Protein AF-A0A7W7C954-F1 (afdb_monomer)

Nearest PDB structures (foldseek):
  7xzi-assembly1_D  TM=7.351E-01  e=1.188E+00  Chlamydomonas reinhardtii

Solvent-accessible surface area (backbone atoms only — not comparable to full-atom values): 5511 Å² total; per-residue (Å²): 137,67,71,63,46,58,54,52,45,53,52,51,50,53,51,47,50,44,52,49,50,51,51,53,50,52,50,49,44,69,76,39,72,85,69,72,76,57,71,72,54,34,55,52,50,50,52,44,46,65,68,44,46,62,62,50,54,57,47,40,75,78,40,70,73,56,66,60,86,89,48,81,57,58,46,44,57,57,51,49,52,51,53,52,52,50,52,52,70,69,52,72,83,125

Organism: NCBI:txid43355

Radius of gyration: 15.24 Å; Cα contacts (8 Å, |Δi|>4): 54; chains: 1; bounding box: 38×26×42 Å

Structure (mmCIF, N/CA/C/O backbone):
data_AF-A0A7W7C954-F1
#
_entry.id   AF-A0A7W7C954-F1
#
loop_
_atom_site.group_PDB
_atom_site.id
_atom_site.type_symbol
_atom_site.label_atom_id
_atom_site.label_alt_id
_atom_site.label_comp_id
_atom_site.label_asym_id
_atom_site.label_entity_id
_atom_site.label_seq_id
_atom_site.pdbx_PDB_ins_code
_atom_site.Cartn_x
_atom_site.Cartn_y
_atom_site.Cartn_z
_atom_site.occupancy
_atom_site.B_iso_or_equiv
_atom_site.auth_seq_id
_atom_site.auth_comp_id
_atom_site.auth_asym_id
_atom_site.auth_atom_id
_atom_site.pdbx_PDB_model_num
ATOM 1 N N . MET A 1 1 ? 21.436 -5.266 -22.829 1.00 54.84 1 MET A N 1
ATOM 2 C CA . MET A 1 1 ? 20.022 -5.616 -23.045 1.00 54.84 1 MET A CA 1
ATOM 3 C C . MET A 1 1 ? 19.171 -4.868 -22.023 1.00 54.84 1 MET A C 1
ATOM 5 O O . MET A 1 1 ? 19.148 -5.198 -20.854 1.00 54.84 1 MET A O 1
ATOM 9 N N . LEU A 1 2 ? 18.671 -3.725 -22.504 1.00 64.50 2 LEU A N 1
ATOM 10 C CA . LEU A 1 2 ? 17.625 -2.800 -22.043 1.00 64.50 2 LEU A CA 1
ATOM 11 C C . LEU A 1 2 ? 17.307 -2.707 -20.522 1.00 64.50 2 LEU A C 1
ATOM 13 O O . LEU A 1 2 ? 16.432 -3.431 -20.054 1.00 64.50 2 LEU A O 1
ATOM 17 N N . PRO A 1 3 ? 17.884 -1.737 -19.772 1.00 78.88 3 PRO A N 1
ATOM 18 C CA . PRO A 1 3 ? 17.583 -1.466 -18.345 1.00 78.88 3 PRO A CA 1
ATOM 19 C C . PRO A 1 3 ? 16.093 -1.279 -17.997 1.00 78.88 3 PRO A C 1
ATOM 21 O O . PRO A 1 3 ? 15.709 -1.354 -16.833 1.00 78.88 3 PRO A O 1
ATOM 24 N N . VAL A 1 4 ? 15.243 -1.066 -19.001 1.00 84.88 4 VAL A N 1
ATOM 25 C CA . VAL A 1 4 ? 13.787 -0.942 -18.871 1.00 84.88 4 VAL A CA 1
ATOM 26 C C . VAL A 1 4 ? 13.156 -2.169 -18.203 1.00 84.88 4 VAL A C 1
ATOM 28 O O . VAL A 1 4 ? 12.300 -2.010 -17.336 1.00 84.88 4 VAL A O 1
ATOM 31 N N . TRP A 1 5 ? 13.592 -3.384 -18.549 1.00 83.12 5 TRP A N 1
ATOM 32 C CA . TRP A 1 5 ? 13.020 -4.616 -17.988 1.00 83.12 5 TRP A CA 1
ATOM 33 C C . TRP A 1 5 ? 13.338 -4.787 -16.503 1.00 83.12 5 TRP A C 1
ATOM 35 O O . TRP A 1 5 ? 12.479 -5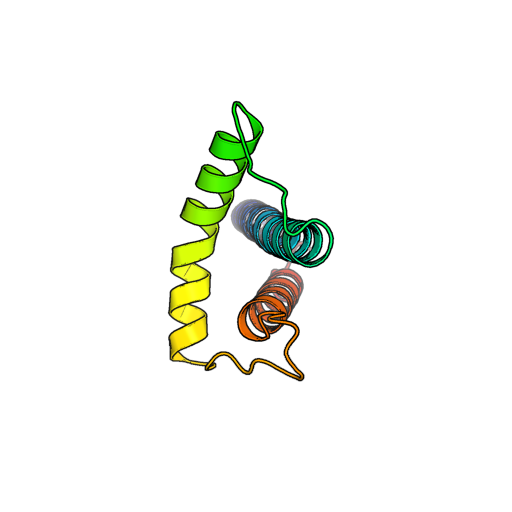.197 -15.725 1.00 83.12 5 TRP A O 1
ATOM 45 N N . VAL A 1 6 ? 14.544 -4.384 -16.098 1.00 85.19 6 VAL A N 1
ATOM 46 C CA . VAL A 1 6 ? 14.972 -4.384 -14.695 1.00 85.19 6 VAL A CA 1
ATOM 47 C C . VAL A 1 6 ? 14.111 -3.419 -13.881 1.00 85.19 6 VAL A C 1
ATOM 49 O O . VAL A 1 6 ? 13.586 -3.788 -12.832 1.00 85.19 6 VAL A O 1
ATOM 52 N N . ILE A 1 7 ? 13.903 -2.202 -14.391 1.00 88.44 7 ILE A N 1
ATOM 53 C CA . ILE A 1 7 ? 13.052 -1.199 -13.736 1.00 88.44 7 ILE A CA 1
ATOM 54 C C . ILE A 1 7 ? 11.610 -1.710 -13.623 1.00 88.44 7 ILE A C 1
ATOM 56 O O . ILE A 1 7 ? 11.017 -1.635 -12.547 1.00 88.44 7 ILE A O 1
ATOM 60 N N . ALA A 1 8 ? 11.055 -2.271 -14.701 1.00 88.12 8 ALA A N 1
ATOM 61 C CA . ALA A 1 8 ? 9.702 -2.822 -14.706 1.00 88.12 8 ALA A CA 1
ATOM 62 C C . ALA A 1 8 ? 9.532 -3.948 -13.673 1.00 88.12 8 ALA A C 1
ATOM 64 O O . ALA A 1 8 ? 8.548 -3.958 -12.933 1.00 88.12 8 ALA A O 1
ATOM 65 N N . TYR A 1 9 ? 10.508 -4.854 -13.570 1.00 88.69 9 TYR A N 1
ATOM 66 C CA . TYR A 1 9 ? 10.487 -5.918 -12.572 1.00 88.69 9 TYR A CA 1
ATOM 67 C C . TYR A 1 9 ? 10.490 -5.367 -11.143 1.00 88.69 9 TYR A C 1
ATOM 69 O O . TYR A 1 9 ? 9.646 -5.760 -10.340 1.00 88.69 9 TYR A O 1
ATOM 77 N N . TYR A 1 10 ? 11.382 -4.425 -10.819 1.00 89.75 10 TYR A N 1
ATOM 78 C CA . TYR A 1 10 ? 11.437 -3.850 -9.472 1.00 89.75 10 TYR A CA 1
ATOM 79 C C . TYR A 1 10 ? 10.174 -3.064 -9.108 1.00 89.75 10 TYR A C 1
ATOM 81 O O . TYR A 1 10 ? 9.751 -3.106 -7.953 1.00 89.75 10 TYR A O 1
ATOM 89 N N . LEU A 1 11 ? 9.533 -2.401 -10.075 1.00 90.25 11 LEU A N 1
ATOM 90 C CA . LEU A 1 11 ? 8.238 -1.752 -9.861 1.00 90.25 11 LEU A CA 1
ATOM 91 C C . LEU A 1 11 ? 7.138 -2.772 -9.543 1.00 90.25 11 LEU A C 1
ATOM 93 O O . LEU A 1 11 ? 6.396 -2.590 -8.578 1.00 90.25 11 LEU A O 1
ATOM 97 N N . LEU A 1 12 ? 7.054 -3.864 -10.309 1.00 88.56 12 LEU A N 1
ATOM 98 C CA . LEU A 1 12 ? 6.101 -4.945 -10.042 1.00 88.56 12 LEU A CA 1
ATOM 99 C C . LEU A 1 12 ? 6.377 -5.627 -8.697 1.00 88.56 12 LEU A C 1
ATOM 101 O O . LEU A 1 12 ? 5.439 -5.935 -7.965 1.00 88.56 12 LEU A O 1
ATOM 105 N N . PHE A 1 13 ? 7.648 -5.817 -8.346 1.00 89.38 13 PHE A N 1
ATOM 106 C CA . PHE A 1 13 ? 8.063 -6.389 -7.071 1.00 89.38 13 PHE A CA 1
ATOM 107 C C . PHE A 1 13 ? 7.680 -5.492 -5.889 1.00 89.38 13 PHE A C 1
ATOM 109 O O . PHE A 1 13 ? 7.078 -5.964 -4.925 1.00 89.38 13 PHE A O 1
ATOM 116 N N . ALA A 1 14 ? 7.956 -4.187 -5.977 1.00 91.94 14 ALA A N 1
ATOM 117 C CA . ALA A 1 14 ? 7.538 -3.220 -4.966 1.00 91.94 14 ALA A CA 1
ATOM 118 C C . ALA A 1 14 ? 6.009 -3.199 -4.816 1.00 91.94 14 ALA A C 1
ATOM 120 O O . ALA A 1 14 ? 5.488 -3.219 -3.701 1.00 91.94 14 ALA A O 1
ATOM 121 N N . PHE A 1 15 ? 5.278 -3.238 -5.931 1.00 88.50 15 PHE A N 1
ATOM 122 C CA . PHE A 1 15 ? 3.822 -3.310 -5.912 1.00 88.50 15 PHE A CA 1
ATOM 123 C C . PHE A 1 15 ? 3.303 -4.606 -5.266 1.00 88.50 15 PHE A C 1
ATOM 125 O O . PHE A 1 15 ? 2.381 -4.573 -4.450 1.00 88.50 15 PHE A O 1
ATOM 132 N N . TRP A 1 16 ? 3.930 -5.745 -5.556 1.00 90.06 16 TRP A N 1
ATOM 133 C CA . TRP A 1 16 ? 3.600 -7.028 -4.938 1.00 90.06 16 TRP A CA 1
ATOM 134 C C . TRP A 1 16 ? 3.862 -7.045 -3.428 1.00 90.06 16 TRP A C 1
ATOM 136 O O . TRP A 1 16 ? 3.049 -7.581 -2.671 1.00 90.06 16 TRP A O 1
ATOM 146 N N . LEU A 1 17 ? 4.937 -6.397 -2.966 1.00 91.50 17 LEU A N 1
ATOM 147 C CA . LEU A 1 17 ? 5.193 -6.202 -1.537 1.00 91.50 17 LEU A CA 1
ATOM 148 C C . LEU A 1 17 ? 4.091 -5.372 -0.870 1.00 91.50 17 LEU A C 1
ATOM 150 O O . LEU A 1 17 ? 3.645 -5.730 0.217 1.00 91.50 17 LEU A O 1
ATOM 154 N N . LEU A 1 18 ? 3.606 -4.309 -1.519 1.00 91.38 18 LEU A N 1
ATOM 155 C CA . LEU A 1 18 ? 2.509 -3.490 -0.989 1.00 91.38 18 LEU A CA 1
ATOM 156 C C . LEU A 1 18 ? 1.195 -4.276 -0.890 1.00 91.38 18 LEU A C 1
ATOM 158 O O . LEU A 1 18 ? 0.505 -4.197 0.128 1.00 91.38 18 LEU A O 1
ATOM 162 N N . LEU A 1 19 ? 0.858 -5.070 -1.911 1.00 89.81 19 LEU A N 1
ATOM 163 C CA . LEU A 1 19 ? -0.304 -5.963 -1.864 1.00 89.81 19 LEU A CA 1
ATOM 164 C C . LEU A 1 19 ? -0.171 -7.003 -0.745 1.00 89.81 19 LEU A C 1
ATOM 166 O O . LEU A 1 19 ? -1.132 -7.267 -0.024 1.00 89.81 19 LEU A O 1
ATOM 170 N N . THR A 1 20 ? 1.027 -7.552 -0.556 1.00 89.69 20 THR A N 1
ATOM 171 C CA . THR A 1 20 ? 1.303 -8.503 0.527 1.00 89.69 20 THR A CA 1
ATOM 172 C C . THR A 1 20 ? 1.157 -7.832 1.891 1.00 89.69 20 THR A C 1
ATOM 174 O O . THR A 1 20 ? 0.490 -8.370 2.773 1.00 89.69 20 THR A O 1
ATOM 177 N N . ALA A 1 21 ? 1.695 -6.621 2.060 1.00 91.38 21 ALA A N 1
ATOM 178 C CA . ALA A 1 21 ? 1.522 -5.837 3.277 1.00 91.38 21 ALA A CA 1
ATOM 179 C C . ALA A 1 21 ? 0.035 -5.588 3.571 1.00 91.38 21 ALA A C 1
ATOM 181 O O . ALA A 1 21 ? -0.399 -5.733 4.710 1.00 91.38 21 ALA A O 1
ATOM 182 N N . ARG A 1 22 ? -0.777 -5.300 2.548 1.00 89.44 22 ARG A N 1
ATOM 183 C CA . ARG A 1 22 ? -2.228 -5.147 2.695 1.00 89.44 22 ARG A CA 1
ATOM 184 C C . ARG A 1 22 ? -2.901 -6.410 3.238 1.00 89.44 22 ARG A C 1
ATOM 186 O O . ARG A 1 22 ? -3.705 -6.285 4.161 1.00 89.44 22 ARG A O 1
ATOM 193 N N . VAL A 1 23 ? -2.538 -7.592 2.731 1.00 88.12 23 VAL A N 1
ATOM 194 C CA . VAL A 1 23 ? -3.025 -8.883 3.258 1.00 88.12 23 VAL A CA 1
ATOM 195 C C . VAL A 1 23 ? -2.621 -9.061 4.716 1.00 88.12 23 VAL A C 1
ATOM 197 O O . VAL A 1 23 ? -3.456 -9.412 5.544 1.00 88.12 23 VAL A O 1
ATOM 200 N N . VAL A 1 24 ? -1.362 -8.774 5.060 1.00 89.62 24 VAL A N 1
ATOM 201 C CA . VAL A 1 24 ? -0.889 -8.856 6.449 1.00 89.62 24 VAL A CA 1
ATOM 202 C C . VAL A 1 24 ? -1.712 -7.942 7.352 1.00 89.62 24 VAL A C 1
ATOM 204 O O . VAL A 1 24 ? -2.140 -8.369 8.416 1.00 89.62 24 VAL A O 1
ATOM 207 N N . VAL A 1 25 ? -1.999 -6.711 6.932 1.00 89.31 25 VAL A N 1
ATOM 208 C CA . VAL A 1 25 ? -2.787 -5.767 7.736 1.00 89.31 25 VAL A CA 1
ATOM 209 C C . VAL A 1 25 ? -4.241 -6.217 7.884 1.00 89.31 25 VAL A C 1
ATOM 211 O O . VAL A 1 25 ? -4.839 -6.034 8.945 1.00 89.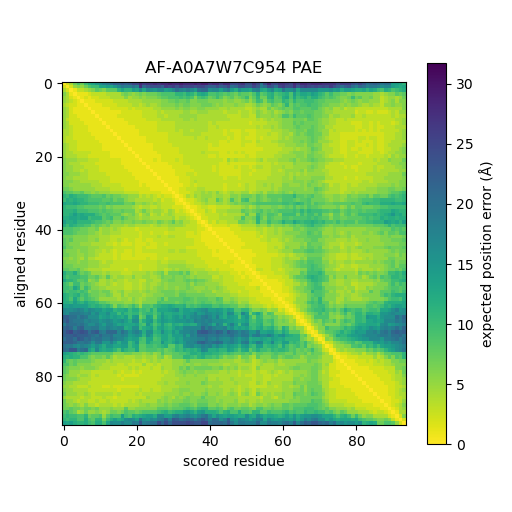31 25 VAL A O 1
ATOM 214 N N . GLU A 1 26 ? -4.826 -6.802 6.842 1.00 86.19 26 GLU A N 1
ATOM 215 C CA . GLU A 1 26 ? -6.165 -7.389 6.903 1.00 86.19 26 GLU A CA 1
ATOM 216 C C . GLU A 1 26 ? -6.212 -8.574 7.875 1.00 86.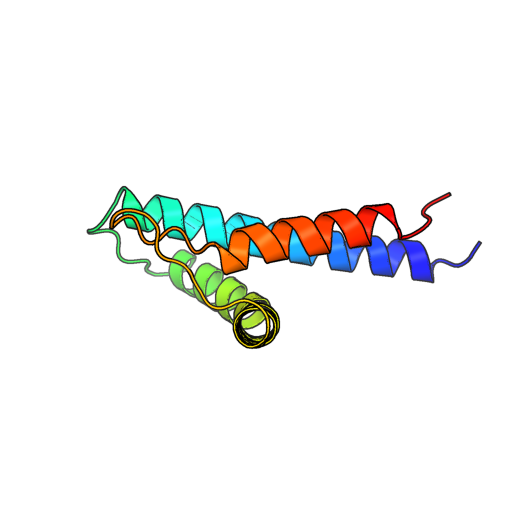19 26 GLU A C 1
ATOM 218 O O . GLU A 1 26 ? -7.096 -8.627 8.732 1.00 86.19 26 GLU A O 1
ATOM 223 N N . LEU A 1 27 ? -5.203 -9.450 7.838 1.00 87.12 27 LEU A N 1
ATOM 224 C CA . LEU A 1 27 ? -5.041 -10.532 8.806 1.00 87.12 27 LEU A CA 1
ATOM 225 C C . LEU A 1 27 ? -4.874 -9.984 10.226 1.00 87.12 27 LEU A C 1
ATOM 227 O O . LEU A 1 27 ? -5.621 -10.386 11.115 1.00 87.12 27 LEU A O 1
ATOM 231 N N . VAL A 1 28 ? -3.973 -9.021 10.441 1.00 88.88 28 VAL A N 1
ATOM 232 C CA . VAL A 1 28 ? -3.761 -8.383 11.750 1.00 88.88 28 VAL A CA 1
ATOM 233 C C . VAL A 1 28 ? -5.066 -7.801 12.284 1.00 88.88 28 VAL A C 1
ATOM 235 O O . VAL A 1 28 ? -5.396 -8.051 13.436 1.00 88.88 28 VAL A O 1
ATOM 238 N N . ARG A 1 29 ? -5.858 -7.102 11.461 1.00 86.31 29 ARG A N 1
ATOM 239 C CA . ARG A 1 29 ? -7.174 -6.583 11.874 1.00 86.31 29 ARG A CA 1
ATOM 240 C C . ARG A 1 29 ? -8.201 -7.675 12.148 1.00 86.31 29 ARG A C 1
ATOM 242 O O . ARG A 1 29 ? -9.046 -7.502 13.023 1.00 86.31 29 ARG A O 1
ATOM 249 N N . SER A 1 30 ? -8.140 -8.791 11.425 1.00 83.56 30 SER A N 1
ATOM 250 C CA . SER A 1 30 ? -9.032 -9.927 11.666 1.00 83.56 30 SER A CA 1
ATOM 251 C C . SER A 1 30 ? -8.753 -10.607 13.012 1.00 83.56 30 SER A C 1
ATOM 253 O O . SER A 1 30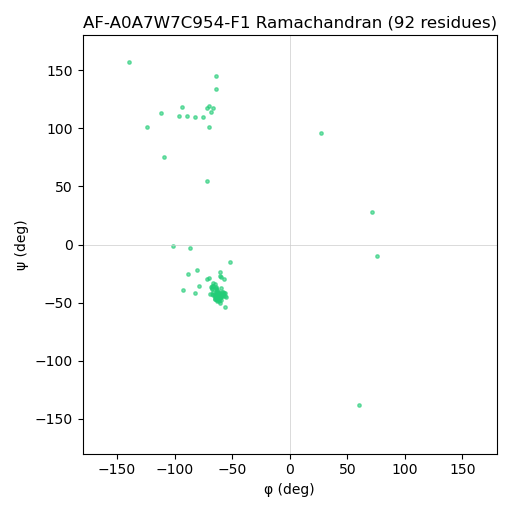 ? -9.701 -10.974 13.710 1.00 83.56 30 SER A O 1
ATOM 255 N N . PHE A 1 31 ? -7.474 -10.712 13.395 1.00 86.25 31 PHE A N 1
ATOM 256 C CA . PHE A 1 31 ? -7.029 -11.315 14.652 1.00 86.25 31 PHE A CA 1
ATOM 257 C C . PHE A 1 31 ? -7.112 -10.343 15.836 1.00 86.25 31 PHE A C 1
ATOM 259 O O . PHE A 1 31 ? -7.556 -10.726 16.914 1.00 86.25 31 PHE A O 1
ATOM 266 N N . ALA A 1 32 ? -6.732 -9.081 15.641 1.00 87.38 32 ALA A N 1
ATOM 267 C CA . ALA A 1 32 ? -6.755 -8.024 16.646 1.00 87.38 32 ALA A CA 1
ATOM 268 C C . ALA A 1 32 ? -7.865 -7.012 16.323 1.00 87.38 32 ALA A C 1
ATOM 270 O O . ALA A 1 32 ? -7.607 -5.908 15.844 1.00 87.38 32 ALA A O 1
ATOM 271 N N . ARG A 1 33 ? -9.122 -7.393 16.585 1.00 82.50 33 ARG A N 1
ATOM 272 C CA . ARG A 1 33 ? -10.308 -6.581 16.241 1.00 82.50 33 ARG A CA 1
ATOM 273 C C . ARG A 1 33 ? -10.335 -5.200 16.908 1.00 82.50 33 ARG A C 1
ATOM 275 O O . ARG A 1 33 ? -10.883 -4.268 16.329 1.00 82.50 33 ARG A O 1
ATOM 282 N N . ASP A 1 34 ? -9.712 -5.061 18.077 1.00 89.31 34 ASP A N 1
ATOM 283 C CA . ASP A 1 34 ? -9.624 -3.793 18.818 1.00 89.31 34 ASP A CA 1
ATOM 284 C C . ASP A 1 34 ? -8.435 -2.916 18.395 1.00 89.31 34 ASP A C 1
ATOM 286 O O . ASP A 1 34 ? -8.259 -1.801 18.896 1.00 89.31 34 ASP A O 1
ATOM 290 N N . TRP A 1 35 ? -7.596 -3.394 17.470 1.00 88.50 35 TRP A N 1
ATOM 291 C CA . TRP A 1 35 ? -6.423 -2.656 17.030 1.00 88.50 35 TRP A CA 1
ATOM 292 C C . TRP A 1 35 ? -6.813 -1.427 16.206 1.00 88.50 35 TRP A C 1
ATOM 294 O O . TRP A 1 35 ? -7.402 -1.519 15.126 1.00 88.50 35 TRP A O 1
ATOM 304 N N . ARG A 1 36 ? -6.432 -0.252 16.712 1.00 86.19 36 ARG A N 1
ATOM 305 C CA . ARG A 1 36 ? -6.581 1.035 16.031 1.00 86.19 36 ARG A CA 1
ATOM 306 C C . ARG A 1 36 ? -5.195 1.564 15.667 1.00 86.19 36 ARG A C 1
ATOM 308 O O . ARG A 1 36 ? -4.424 1.878 16.575 1.00 86.19 36 ARG A O 1
ATOM 315 N N . PRO A 1 37 ? -4.844 1.656 14.376 1.00 87.50 37 PRO A N 1
ATOM 316 C CA . PRO A 1 37 ? -3.553 2.199 13.983 1.00 87.50 37 PRO A CA 1
ATOM 317 C C . PRO A 1 37 ? -3.458 3.675 14.388 1.00 87.50 37 PRO A C 1
ATOM 319 O O . PRO A 1 37 ? -4.385 4.448 14.154 1.00 87.50 37 PRO A O 1
ATOM 322 N N . ALA A 1 38 ? -2.334 4.065 14.988 1.00 90.38 38 ALA A N 1
ATOM 323 C CA . ALA A 1 38 ? -2.059 5.434 15.417 1.00 90.38 38 ALA A CA 1
ATOM 324 C C . ALA A 1 38 ? -0.600 5.815 15.123 1.00 90.38 38 ALA A C 1
ATOM 326 O O . ALA A 1 38 ? 0.269 4.948 14.983 1.00 90.38 38 ALA A O 1
ATOM 327 N N . GLY A 1 39 ? -0.334 7.120 15.014 1.00 92.31 39 GLY A N 1
ATOM 328 C CA . GLY A 1 39 ? 1.005 7.650 14.749 1.00 92.31 39 GLY A CA 1
ATOM 329 C C . GLY A 1 39 ? 1.592 7.152 13.424 1.00 92.31 39 GLY A C 1
ATOM 330 O O . GLY A 1 39 ? 0.890 7.061 12.418 1.00 92.31 39 GLY A O 1
ATOM 331 N N . GLY A 1 40 ? 2.880 6.798 13.422 1.00 91.12 40 GLY A N 1
ATOM 332 C CA . GLY A 1 40 ? 3.597 6.389 12.205 1.00 91.12 40 GLY A CA 1
ATOM 333 C C . GLY A 1 40 ? 3.020 5.151 11.506 1.00 91.12 40 GLY A C 1
ATOM 334 O O . GLY A 1 40 ? 3.109 5.030 10.284 1.00 91.12 40 GLY A O 1
ATOM 335 N N . VAL A 1 41 ? 2.358 4.258 12.249 1.00 89.31 41 VAL A N 1
ATOM 336 C CA . VAL A 1 41 ? 1.684 3.092 11.663 1.00 89.31 41 VAL A CA 1
ATOM 337 C C . VAL A 1 41 ? 0.490 3.529 10.818 1.00 89.31 41 VAL A C 1
ATOM 339 O O . VAL A 1 41 ? 0.325 3.031 9.711 1.00 89.31 41 VAL A O 1
ATOM 342 N N . ALA A 1 42 ? -0.306 4.494 11.290 1.00 91.38 42 ALA A N 1
ATOM 343 C CA . ALA A 1 42 ? -1.450 5.005 10.535 1.00 91.38 42 ALA A CA 1
ATOM 344 C C . ALA A 1 42 ? -1.016 5.624 9.198 1.00 91.38 42 ALA A C 1
ATOM 346 O O . ALA A 1 42 ? -1.585 5.286 8.164 1.00 91.38 42 ALA A O 1
ATOM 347 N N . VAL A 1 43 ? 0.055 6.424 9.206 1.00 93.19 43 VAL A N 1
ATOM 348 C CA . VAL A 1 43 ? 0.625 7.041 7.993 1.00 93.19 43 VAL A CA 1
ATOM 349 C C . VAL A 1 43 ? 1.129 5.984 7.005 1.00 93.19 43 VAL A C 1
ATOM 351 O O . VAL A 1 43 ? 0.887 6.066 5.799 1.00 93.19 43 VAL A O 1
ATOM 354 N N . THR A 1 44 ? 1.808 4.950 7.510 1.00 91.19 44 THR A N 1
ATOM 355 C CA . THR A 1 44 ? 2.308 3.847 6.675 1.00 91.19 44 THR A CA 1
ATOM 356 C C . THR A 1 44 ? 1.153 3.096 6.019 1.00 91.19 44 THR A C 1
ATOM 358 O O . THR A 1 44 ? 1.174 2.835 4.817 1.00 91.19 44 THR A O 1
ATOM 361 N N . LEU A 1 45 ? 0.117 2.781 6.799 1.00 91.94 45 LEU A N 1
ATOM 362 C CA . LEU 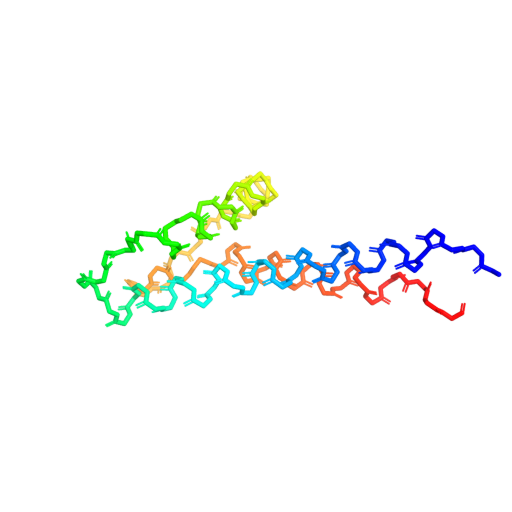A 1 45 ? -1.083 2.123 6.301 1.00 91.94 45 LEU A CA 1
ATOM 363 C C . LEU A 1 45 ? -1.799 2.960 5.246 1.00 91.94 45 LEU A C 1
ATOM 365 O O . LEU A 1 45 ? -2.145 2.432 4.196 1.00 91.94 45 LEU A O 1
ATOM 369 N N . GLU A 1 46 ? -1.987 4.253 5.494 1.00 93.06 46 GLU A N 1
ATOM 370 C CA . GLU A 1 46 ? -2.599 5.180 4.542 1.00 93.06 46 GLU A CA 1
ATOM 371 C C . GLU A 1 46 ? -1.823 5.234 3.222 1.00 93.06 46 GLU A C 1
ATOM 373 O O . GLU A 1 46 ? -2.423 5.179 2.149 1.00 93.06 46 GLU A O 1
ATOM 378 N N . THR A 1 47 ? -0.490 5.235 3.287 1.00 91.62 47 THR A N 1
ATOM 379 C CA . THR A 1 47 ? 0.370 5.184 2.097 1.00 91.62 47 THR A CA 1
ATOM 380 C C . THR A 1 47 ? 0.165 3.882 1.319 1.00 91.62 47 THR A C 1
ATOM 382 O O . THR A 1 47 ? -0.061 3.908 0.109 1.00 91.62 47 THR A O 1
ATOM 385 N N . ILE A 1 48 ? 0.181 2.732 2.005 1.00 89.62 48 ILE A N 1
ATOM 386 C CA . ILE A 1 48 ? -0.062 1.422 1.383 1.00 89.62 48 ILE A CA 1
ATOM 387 C C . ILE A 1 48 ? -1.450 1.390 0.736 1.00 89.62 48 ILE A C 1
ATOM 389 O O . ILE A 1 48 ? -1.581 0.942 -0.404 1.00 89.62 48 ILE A O 1
ATOM 393 N N . TYR A 1 49 ? -2.483 1.872 1.431 1.00 88.88 49 TYR A N 1
ATOM 394 C CA . TYR A 1 49 ? -3.849 1.913 0.909 1.00 88.88 49 TYR A CA 1
ATOM 395 C C . TYR A 1 49 ? -3.952 2.807 -0.315 1.00 88.88 49 TYR A C 1
ATOM 397 O O . TYR A 1 49 ? -4.400 2.339 -1.354 1.00 88.88 49 TYR A O 1
ATOM 405 N N . THR A 1 50 ? -3.396 4.012 -0.262 1.00 88.94 50 THR A N 1
ATOM 406 C CA . THR A 1 50 ? -3.397 4.949 -1.391 1.00 88.94 50 THR A CA 1
ATOM 407 C C . THR A 1 50 ? -2.776 4.346 -2.652 1.00 88.94 50 THR A C 1
ATOM 409 O O . THR A 1 50 ? -3.314 4.512 -3.745 1.00 88.94 50 THR A O 1
ATOM 412 N N . VAL A 1 51 ? -1.672 3.604 -2.522 1.00 88.25 51 VAL A N 1
ATOM 413 C CA . VAL A 1 51 ? -1.000 2.988 -3.678 1.00 88.25 51 VAL A CA 1
ATOM 414 C C . VAL A 1 51 ? -1.715 1.718 -4.154 1.00 88.25 51 VAL A C 1
ATOM 416 O O . VAL A 1 51 ? -1.766 1.441 -5.352 1.00 88.25 51 VAL A O 1
ATOM 419 N N . THR A 1 52 ? -2.283 0.930 -3.238 1.00 85.81 52 THR A N 1
ATOM 420 C CA . THR A 1 52 ? -2.907 -0.361 -3.576 1.00 85.81 52 THR A CA 1
ATOM 421 C C . THR A 1 52 ? -4.385 -0.256 -3.954 1.00 85.81 52 THR A C 1
ATOM 423 O O . THR A 1 52 ? -4.867 -1.101 -4.704 1.00 85.81 52 THR A O 1
ATOM 426 N N . ASP A 1 53 ? -5.117 0.758 -3.490 1.00 86.19 53 ASP A N 1
ATOM 427 C CA . ASP A 1 53 ? -6.557 0.910 -3.729 1.00 86.19 53 ASP A CA 1
ATOM 428 C C . ASP A 1 53 ? -6.930 1.109 -5.202 1.00 86.19 53 ASP A C 1
ATOM 430 O O . ASP A 1 53 ? -7.844 0.414 -5.651 1.00 86.19 53 ASP A O 1
ATOM 434 N N . PRO A 1 54 ? -6.258 1.963 -5.998 1.00 85.12 54 PRO A N 1
ATOM 435 C CA . PRO A 1 54 ? -6.588 2.111 -7.413 1.00 85.12 54 PRO A CA 1
ATOM 436 C C . PRO A 1 54 ? -6.519 0.781 -8.189 1.00 85.12 54 PRO A C 1
ATOM 438 O O . PRO A 1 54 ? -7.540 0.393 -8.766 1.00 85.12 54 PRO A O 1
ATOM 441 N N . PRO A 1 55 ? -5.411 0.011 -8.162 1.00 80.31 55 PRO A N 1
ATOM 442 C CA . PRO A 1 55 ? -5.334 -1.260 -8.882 1.00 80.31 55 PRO A CA 1
ATOM 443 C C . PRO A 1 55 ? -6.255 -2.340 -8.303 1.00 80.31 55 PRO A C 1
ATOM 445 O O . PRO A 1 55 ? -6.859 -3.091 -9.069 1.00 80.31 55 PRO A O 1
ATOM 448 N N . VAL A 1 56 ? -6.444 -2.392 -6.980 1.00 80.19 56 VAL A N 1
ATOM 449 C CA . VAL A 1 56 ? -7.416 -3.305 -6.353 1.00 80.19 56 VAL A CA 1
ATOM 450 C C . VAL A 1 56 ? -8.843 -2.961 -6.783 1.00 80.19 56 VAL A C 1
ATOM 452 O O . VAL A 1 56 ? -9.624 -3.854 -7.097 1.00 80.19 56 VAL A O 1
ATOM 455 N N . SER A 1 57 ? -9.200 -1.679 -6.864 1.00 79.25 57 SER A N 1
ATOM 456 C CA . SER A 1 57 ? -10.527 -1.244 -7.310 1.00 79.25 57 SER A CA 1
ATOM 457 C C . SER A 1 57 ? -10.787 -1.570 -8.782 1.00 79.25 57 SER A C 1
ATOM 459 O O . SER A 1 57 ? -11.901 -1.958 -9.129 1.00 79.25 57 SER A O 1
ATOM 461 N N . LEU A 1 58 ? -9.760 -1.481 -9.634 1.00 81.88 58 LEU A N 1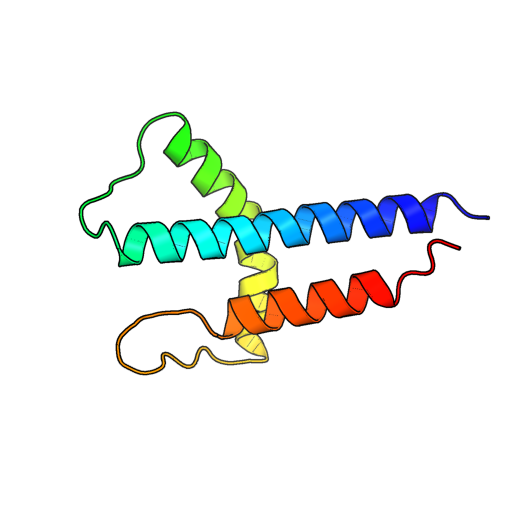
ATOM 462 C CA . LEU A 1 58 ? -9.831 -1.907 -11.030 1.00 81.88 58 LEU A CA 1
ATOM 463 C C . LEU A 1 58 ? -10.014 -3.423 -11.130 1.00 81.88 58 LEU A C 1
ATOM 465 O O . LEU A 1 58 ? -10.877 -3.880 -11.876 1.00 81.88 58 LEU A O 1
ATOM 469 N N . ALA A 1 59 ? -9.279 -4.195 -10.326 1.00 78.56 59 ALA A N 1
ATOM 470 C CA . ALA A 1 59 ? -9.437 -5.644 -10.259 1.00 78.56 59 ALA A CA 1
ATOM 471 C C . ALA A 1 59 ? -10.844 -6.049 -9.787 1.00 78.56 59 ALA A C 1
ATOM 473 O O . ALA A 1 59 ? -11.465 -6.915 -10.401 1.00 78.56 59 ALA A O 1
ATOM 474 N N . ARG A 1 60 ? -11.398 -5.354 -8.781 1.00 77.38 60 ARG A N 1
ATOM 475 C CA . ARG A 1 60 ? -12.759 -5.581 -8.254 1.00 77.38 60 ARG A CA 1
ATOM 476 C C . ARG A 1 60 ? -13.864 -5.375 -9.291 1.00 77.38 60 ARG A C 1
ATOM 478 O O . ARG A 1 60 ? -14.950 -5.920 -9.122 1.00 77.38 60 ARG A O 1
ATOM 485 N N . ARG A 1 61 ? -13.618 -4.595 -10.352 1.00 78.19 61 ARG A N 1
ATOM 486 C CA . ARG A 1 61 ? -14.579 -4.437 -11.460 1.00 78.19 61 ARG A CA 1
ATOM 487 C C . ARG A 1 61 ? -14.670 -5.686 -12.330 1.00 78.19 61 ARG A C 1
ATOM 489 O O . ARG A 1 61 ? -15.717 -5.930 -12.915 1.00 78.19 61 ARG A O 1
ATOM 496 N N . VAL A 1 62 ? -13.580 -6.443 -12.428 1.00 76.69 62 VAL A N 1
ATOM 497 C CA . VAL A 1 62 ? -13.503 -7.666 -13.237 1.00 76.69 62 VAL A CA 1
ATOM 498 C C . VAL A 1 62 ? -13.842 -8.891 -12.390 1.00 76.69 62 VAL A C 1
ATOM 500 O O . VAL A 1 62 ? -14.525 -9.795 -12.859 1.00 76.69 62 VAL A O 1
ATOM 503 N N . ILE A 1 63 ? -13.389 -8.914 -11.135 1.00 69.25 63 ILE A N 1
ATOM 504 C CA . ILE A 1 63 ? -13.561 -10.040 -10.219 1.00 69.25 63 ILE A CA 1
ATOM 505 C C . ILE A 1 63 ? -14.267 -9.527 -8.956 1.00 69.25 63 ILE A C 1
ATOM 507 O O . ILE A 1 63 ? -13.626 -8.902 -8.107 1.00 69.25 63 ILE A O 1
ATOM 511 N N . PRO A 1 64 ? -15.585 -9.755 -8.810 1.00 64.88 64 PRO A N 1
ATOM 512 C CA . PRO A 1 64 ? -16.313 -9.322 -7.628 1.00 64.88 64 PRO A CA 1
ATOM 513 C C . PRO A 1 64 ? -15.795 -10.042 -6.377 1.00 64.88 64 PRO A C 1
ATOM 515 O O . PRO A 1 64 ? -15.422 -11.214 -6.408 1.00 64.88 64 PRO A O 1
ATOM 518 N N . MET A 1 65 ? -15.782 -9.330 -5.252 1.00 62.06 65 MET A N 1
ATOM 519 C CA . MET A 1 65 ? -15.320 -9.880 -3.980 1.00 62.06 65 MET A CA 1
ATOM 520 C C . MET A 1 65 ? -16.253 -10.979 -3.490 1.00 62.06 65 MET A C 1
ATOM 522 O O . MET A 1 65 ? -17.405 -10.718 -3.135 1.00 62.06 65 MET A O 1
ATOM 526 N N . VAL A 1 66 ? -15.730 -12.192 -3.382 1.00 64.00 66 VAL A N 1
ATOM 527 C CA . VAL A 1 66 ? -16.429 -13.288 -2.718 1.00 64.00 66 VAL A CA 1
ATOM 528 C C . VAL A 1 66 ? -15.918 -13.362 -1.285 1.00 64.00 66 VAL A C 1
ATOM 530 O O . VAL A 1 66 ? -14.763 -13.700 -1.043 1.00 64.00 66 VAL A O 1
ATOM 533 N N . ARG A 1 67 ? -16.778 -13.014 -0.323 1.00 64.75 67 ARG A N 1
ATOM 534 C CA . ARG A 1 67 ? -16.507 -13.219 1.105 1.00 64.75 67 ARG A CA 1
ATOM 535 C C . ARG A 1 67 ? -16.856 -14.663 1.448 1.00 64.75 67 ARG A C 1
ATOM 537 O O . ARG A 1 67 ? -18.034 -15.012 1.456 1.00 64.75 67 ARG A O 1
ATOM 544 N N . ILE A 1 68 ? -15.861 -15.502 1.718 1.00 62.5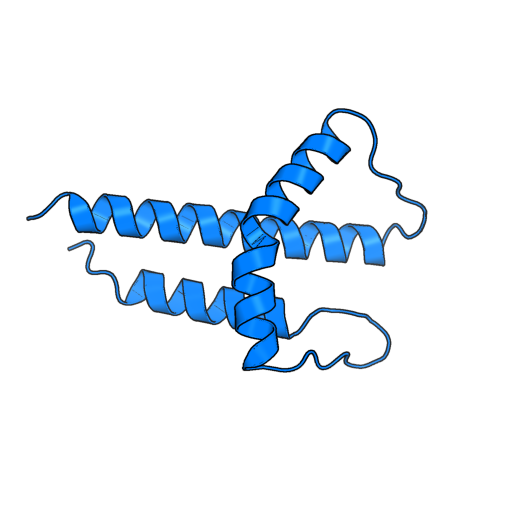9 68 ILE A N 1
ATOM 545 C CA . ILE A 1 68 ? -16.092 -16.911 2.057 1.00 62.59 68 ILE A CA 1
ATOM 546 C C . ILE A 1 68 ? -16.168 -17.060 3.583 1.00 62.59 68 ILE A C 1
ATOM 548 O O . ILE A 1 68 ? -15.204 -16.790 4.290 1.00 62.59 68 ILE A O 1
ATOM 552 N N . GLY A 1 69 ? -17.318 -17.505 4.100 1.00 61.84 69 GLY A N 1
ATOM 553 C CA . GLY A 1 69 ? -17.421 -18.032 5.469 1.00 61.84 69 GLY A CA 1
ATOM 554 C C . GLY A 1 69 ? -17.315 -17.016 6.615 1.00 61.84 69 GLY A C 1
ATOM 555 O O . GLY A 1 69 ? -16.863 -17.373 7.697 1.00 61.84 69 GLY A O 1
ATOM 556 N N . GLY A 1 70 ? -17.699 -15.751 6.415 1.00 62.88 70 GLY A N 1
ATOM 557 C CA . GLY A 1 70 ? -17.746 -14.745 7.494 1.00 62.88 70 GLY A CA 1
ATOM 558 C C . GLY A 1 70 ? -16.385 -14.178 7.926 1.00 62.88 70 GLY A C 1
ATOM 559 O O . GLY A 1 70 ? -16.342 -13.161 8.619 1.00 62.88 70 GLY A O 1
ATOM 560 N N . ILE A 1 71 ? -15.280 -14.762 7.458 1.00 58.81 71 ILE A N 1
ATOM 561 C CA . ILE A 1 71 ? -13.946 -14.161 7.487 1.00 58.81 71 ILE A CA 1
ATOM 562 C C . ILE A 1 71 ? -13.820 -13.370 6.186 1.00 58.81 71 ILE A C 1
ATOM 564 O O . ILE A 1 71 ? -13.819 -13.939 5.098 1.00 58.81 71 ILE A O 1
ATOM 568 N N . GLY A 1 72 ? -13.793 -12.041 6.280 1.00 58.75 72 GLY A N 1
ATOM 569 C CA . GLY A 1 72 ? -13.680 -11.150 5.125 1.00 58.75 72 GLY A CA 1
ATOM 570 C C . GLY A 1 72 ? -12.285 -11.173 4.505 1.00 58.75 72 GLY A C 1
ATOM 571 O O . GLY A 1 72 ? -11.672 -10.125 4.412 1.00 58.75 72 GLY A O 1
ATOM 572 N N . LEU A 1 73 ? -11.766 -12.344 4.137 1.00 63.06 73 LEU A N 1
ATOM 573 C CA . LEU A 1 73 ? -10.519 -12.460 3.394 1.00 63.06 73 LEU A CA 1
ATOM 574 C C . LEU A 1 73 ? -10.825 -12.073 1.945 1.00 63.06 73 LEU A C 1
ATOM 576 O O . LEU A 1 73 ? -11.592 -12.762 1.266 1.00 63.06 73 LEU A O 1
ATOM 580 N N . ASP A 1 74 ? -10.320 -10.921 1.503 1.00 71.69 74 ASP A N 1
ATOM 581 C CA . ASP A 1 74 ? -10.644 -10.382 0.187 1.00 71.69 74 ASP A CA 1
ATOM 582 C C . ASP A 1 74 ? -9.997 -11.242 -0.915 1.00 71.69 74 ASP A C 1
ATOM 584 O O . ASP A 1 74 ? -8.805 -11.138 -1.227 1.00 71.69 74 ASP A O 1
ATOM 588 N N . LEU A 1 75 ? -10.810 -12.111 -1.526 1.00 71.94 75 LEU A N 1
ATOM 589 C CA . LEU A 1 75 ? -10.393 -12.966 -2.637 1.00 71.94 75 LEU A CA 1
ATOM 590 C C . LEU A 1 75 ? -9.850 -12.144 -3.819 1.00 71.94 75 LEU A C 1
ATOM 592 O O . LEU A 1 75 ? -8.954 -12.607 -4.523 1.00 71.94 75 LEU A O 1
ATOM 596 N N . SER A 1 76 ? -10.331 -10.911 -4.022 1.00 73.06 76 SER A N 1
ATOM 597 C CA . SER A 1 76 ? -9.837 -10.033 -5.087 1.00 73.06 76 SER A CA 1
ATOM 598 C C . SER A 1 76 ? -8.372 -9.663 -4.870 1.00 73.06 76 SER A C 1
ATOM 600 O O . SER A 1 76 ? -7.630 -9.572 -5.848 1.00 73.06 76 SER A O 1
ATOM 602 N N . ILE A 1 77 ? -7.931 -9.470 -3.622 1.00 78.56 77 ILE A N 1
ATOM 603 C CA . ILE A 1 77 ? -6.523 -9.187 -3.308 1.00 78.56 77 ILE A CA 1
ATOM 604 C C . ILE A 1 77 ? -5.658 -10.420 -3.563 1.00 78.56 77 ILE A C 1
ATOM 606 O O . ILE A 1 77 ? -4.586 -10.297 -4.156 1.00 78.56 77 ILE A O 1
ATOM 610 N N . MET A 1 78 ? -6.128 -11.610 -3.177 1.00 83.06 78 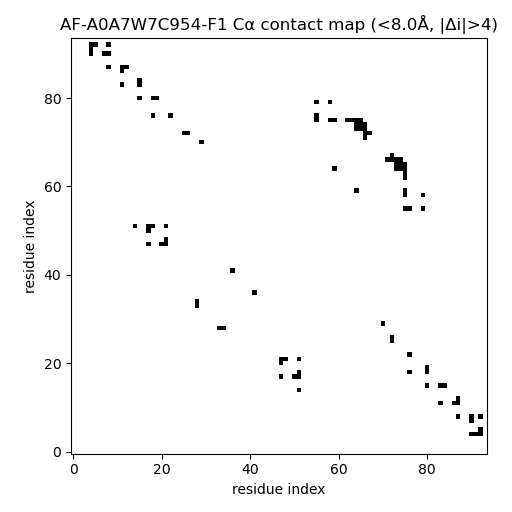MET A N 1
ATOM 611 C CA . MET A 1 78 ? -5.413 -12.860 -3.453 1.00 83.06 78 MET A CA 1
ATOM 612 C C . MET A 1 78 ? -5.223 -13.092 -4.954 1.00 83.06 78 MET A C 1
ATOM 614 O O . MET A 1 78 ? -4.127 -13.441 -5.393 1.00 83.06 78 MET A O 1
ATOM 618 N N . VAL A 1 79 ? -6.267 -12.864 -5.754 1.00 82.69 79 VAL A N 1
ATOM 619 C CA . VAL A 1 79 ? -6.162 -12.999 -7.210 1.00 82.69 79 VAL A CA 1
ATOM 620 C C . VAL A 1 79 ? -5.231 -11.936 -7.789 1.00 82.69 79 VAL A C 1
ATOM 622 O O . VAL A 1 79 ? -4.402 -12.258 -8.637 1.00 82.69 79 VAL A O 1
ATOM 625 N N . LEU A 1 80 ? -5.295 -10.691 -7.310 1.00 84.44 80 LEU A N 1
ATOM 626 C CA . LEU A 1 80 ? -4.404 -9.635 -7.786 1.00 84.44 80 LEU A CA 1
ATOM 627 C C . LEU A 1 80 ? -2.930 -9.941 -7.476 1.00 84.44 80 LEU A C 1
ATOM 629 O O . LEU A 1 80 ? -2.078 -9.754 -8.342 1.00 84.44 80 LEU A O 1
ATOM 633 N N . LEU A 1 81 ? -2.630 -10.473 -6.286 1.00 86.06 81 LEU A N 1
ATOM 634 C CA . LEU A 1 81 ? -1.294 -10.962 -5.931 1.00 86.06 81 LEU A CA 1
ATOM 635 C C . LEU A 1 81 ? -0.795 -12.022 -6.918 1.00 86.06 81 LEU A C 1
ATOM 637 O O . LEU A 1 81 ? 0.351 -11.949 -7.364 1.00 86.06 81 LEU A O 1
ATOM 641 N N . LEU A 1 82 ? -1.655 -12.976 -7.285 1.00 86.00 82 LEU A N 1
ATOM 642 C CA . LEU A 1 82 ? -1.326 -14.022 -8.252 1.00 86.00 82 LEU A CA 1
ATOM 643 C C . LEU A 1 82 ? -1.077 -13.445 -9.652 1.00 86.00 82 LEU A C 1
ATOM 645 O O . LEU A 1 82 ? -0.092 -13.802 -10.292 1.00 86.00 82 LEU A O 1
ATOM 649 N N . VAL A 1 83 ? -1.926 -12.526 -10.117 1.00 86.25 83 VAL A N 1
ATOM 650 C CA . VAL A 1 83 ? -1.770 -11.865 -11.423 1.00 86.25 83 VAL A CA 1
ATOM 651 C C . VAL A 1 83 ? -0.443 -11.113 -11.492 1.00 86.25 83 VAL A C 1
ATOM 653 O O . VAL A 1 83 ? 0.313 -11.293 -12.442 1.00 86.25 83 VAL A O 1
ATOM 656 N N . VAL A 1 84 ? -0.119 -10.318 -10.471 1.00 86.19 84 VAL A N 1
ATOM 657 C CA . VAL A 1 84 ? 1.143 -9.564 -10.414 1.00 86.19 84 VAL A CA 1
ATOM 658 C C . VAL A 1 84 ? 2.349 -10.507 -10.363 1.00 86.19 84 VAL A C 1
ATOM 660 O O . VAL A 1 84 ? 3.357 -10.253 -11.021 1.00 86.19 84 VAL A O 1
ATOM 663 N N . PHE A 1 85 ? 2.242 -11.625 -9.642 1.00 86.50 85 PHE A N 1
ATOM 664 C CA . PHE A 1 85 ? 3.280 -12.655 -9.615 1.00 86.50 85 PHE A CA 1
ATOM 665 C C . PHE A 1 85 ? 3.509 -13.298 -10.990 1.00 86.50 85 PHE A C 1
ATOM 667 O O . PHE A 1 85 ? 4.654 -13.481 -11.408 1.00 86.50 85 PHE A O 1
ATOM 674 N N . ILE A 1 86 ? 2.434 -13.596 -11.725 1.00 87.00 86 ILE A N 1
ATOM 675 C CA . ILE A 1 86 ? 2.522 -14.107 -13.098 1.00 87.00 86 ILE A CA 1
ATOM 676 C C . ILE A 1 86 ? 3.159 -13.054 -14.013 1.00 87.00 86 ILE A C 1
ATOM 678 O O . ILE A 1 86 ? 4.072 -13.385 -14.764 1.00 87.00 86 ILE A O 1
ATOM 682 N N . LEU A 1 87 ? 2.750 -11.785 -13.916 1.00 85.56 87 LEU A N 1
ATOM 683 C CA . LEU A 1 87 ? 3.342 -10.694 -14.697 1.00 85.56 87 LEU A CA 1
ATOM 684 C C . LEU A 1 87 ? 4.849 -10.565 -14.448 1.00 85.56 87 LEU A C 1
ATOM 686 O O . LEU A 1 87 ? 5.606 -10.447 -15.406 1.00 85.56 87 LEU A O 1
ATOM 690 N N . MET A 1 88 ? 5.302 -10.666 -13.194 1.00 85.44 88 MET A N 1
ATOM 691 C CA . MET A 1 88 ? 6.734 -10.673 -12.870 1.00 85.44 88 MET A CA 1
ATOM 692 C C . MET A 1 88 ? 7.495 -11.824 -13.531 1.00 85.44 88 MET A C 1
ATOM 694 O O . MET A 1 88 ? 8.623 -11.625 -13.964 1.00 85.44 88 MET A O 1
ATOM 698 N N . ARG A 1 89 ? 6.892 -13.015 -13.631 1.00 85.06 89 ARG A N 1
ATOM 699 C CA . ARG A 1 89 ? 7.504 -14.169 -14.311 1.00 85.06 89 ARG A CA 1
ATOM 700 C C . ARG A 1 89 ? 7.594 -13.999 -15.825 1.00 85.06 89 ARG A C 1
ATOM 702 O O . ARG A 1 89 ? 8.469 -14.600 -16.439 1.00 85.06 89 ARG A O 1
ATOM 709 N N . LEU A 1 90 ? 6.676 -13.237 -16.415 1.00 84.38 90 LEU A N 1
ATOM 710 C CA . LEU A 1 90 ? 6.647 -12.969 -17.852 1.00 84.38 90 LEU A CA 1
ATOM 711 C C . LEU A 1 90 ? 7.633 -11.874 -18.265 1.00 84.38 90 LEU A C 1
ATOM 713 O O . LEU A 1 90 ? 8.012 -11.829 -19.432 1.00 84.38 90 LEU A O 1
ATOM 717 N N . VAL A 1 91 ? 8.044 -11.004 -17.336 1.00 81.38 91 VAL A N 1
ATOM 718 C CA . VAL A 1 91 ? 9.094 -10.010 -17.580 1.00 81.38 91 VAL A CA 1
ATOM 719 C C . VAL A 1 91 ? 10.436 -10.738 -17.744 1.00 81.38 91 VAL A C 1
ATOM 721 O O . VAL A 1 91 ? 10.922 -11.329 -16.778 1.00 81.38 91 VAL A O 1
ATOM 724 N N . PRO A 1 92 ? 11.064 -10.707 -18.935 1.00 73.50 92 PRO A N 1
ATOM 725 C CA . PRO A 1 92 ? 12.360 -11.335 -19.148 1.00 73.50 92 PRO A CA 1
ATOM 726 C C . PRO A 1 92 ? 13.441 -10.513 -18.441 1.00 73.50 92 PRO A C 1
ATOM 728 O O . PRO A 1 92 ? 13.655 -9.347 -18.767 1.00 73.50 92 PRO A O 1
ATOM 731 N N . ILE A 1 93 ? 14.110 -11.118 -17.461 1.00 66.19 93 ILE A N 1
ATOM 732 C CA . ILE A 1 93 ? 15.243 -10.514 -16.727 1.00 66.19 93 ILE A CA 1
ATOM 733 C C . ILE A 1 93 ? 16.590 -11.072 -17.237 1.00 66.19 93 ILE A C 1
ATOM 735 O O . ILE A 1 93 ? 17.650 -10.676 -16.763 1.00 66.19 93 ILE A O 1
ATOM 739 N N . SER A 1 94 ? 16.546 -11.994 -18.204 1.00 60.72 94 SER A N 1
ATOM 740 C CA . SER A 1 94 ? 17.700 -12.657 -18.827 1.00 60.72 94 SER A CA 1
ATOM 741 C C . SER A 1 94 ? 18.452 -11.770 -19.813 1.00 60.72 94 SER A C 1
ATOM 7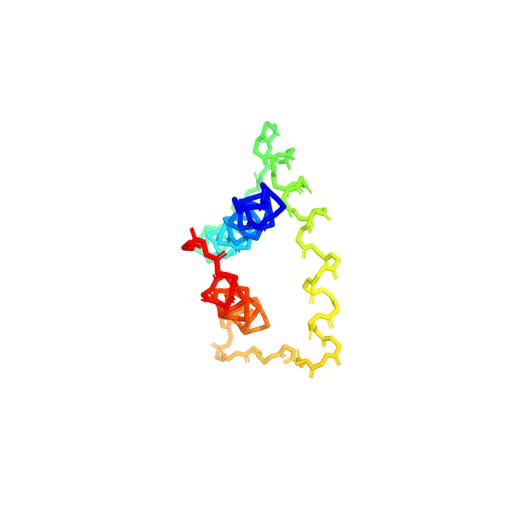43 O O . SER A 1 94 ? 17.763 -11.184 -20.683 1.00 60.72 94 SER A O 1
#

Sequence (94 aa):
MLPVWVIAYYLLFAFWLLLTARVVVELVRSFARDWRPAGGVAVTLETIYTVTDPPVSLARRVIPMVRIGGIGLDLSIMVLLLVVFILMRLVPIS

pLDDT: mean 82.28, std 9.82, range [54.84, 93.19]

Foldseek 3Di:
DDCVLVVVLVVLVVLLVLLVVVLVVLVVCLVCVVDDDDDPRVVVVVVSCVSNVVVLVVLCVVPPFDQPDPSRRGVSSVVVSVVSVVVSVVRDPD

Secondary structure (DSSP, 8-state):
--THHHHHHHHHHHHHHHHHHHHHHHHHHHH-TT----THHHHHHHHHHHHHHHHHHHHHHHS-----TTS---HHHHHHHHHHHHHHHHS---

InterPro domains:
  IPR003425 CCB3/YggT [PF02325] (4-91)

Mean predicted aligned error: 6.53 Å